Protein AF-A0A7X8TFP3-F1 (afdb_monomer_lite)

Radius of gyration: 14.72 Å; chains: 1; bounding box: 32×16×43 Å

Foldseek 3Di:
DLVVLVVVLVVVLVPDPDPVVNVVSVVVSVVVSQVVQVPPPPHDPVVVVVLVVVCVVPVVSVVVCCVVVVDPDPDDD

Structure (mmCIF, N/CA/C/O backbone):
data_AF-A0A7X8TFP3-F1
#
_entry.id   AF-A0A7X8TFP3-F1
#
loop_
_atom_site.group_PDB
_atom_site.id
_atom_site.type_symbol
_atom_site.label_atom_id
_atom_site.label_alt_id
_atom_site.label_comp_id
_atom_site.label_asym_id
_atom_site.label_entity_id
_atom_site.label_seq_id
_atom_site.pdbx_PDB_ins_code
_atom_site.Cartn_x
_atom_site.Cartn_y
_atom_site.Cartn_z
_atom_site.occupancy
_atom_site.B_iso_or_equiv
_atom_site.auth_seq_id
_atom_site.auth_comp_id
_atom_site.auth_asym_id
_atom_site.auth_atom_id
_atom_site.pdbx_PDB_model_num
ATOM 1 N N . MET A 1 1 ? 5.469 -10.964 -1.791 1.00 60.53 1 MET A N 1
ATOM 2 C CA . MET A 1 1 ? 5.302 -9.930 -2.847 1.00 60.53 1 MET A CA 1
ATOM 3 C C . MET A 1 1 ? 4.268 -8.915 -2.371 1.00 60.53 1 MET A C 1
ATOM 5 O O . MET A 1 1 ? 3.527 -9.237 -1.460 1.00 60.53 1 MET A O 1
ATOM 9 N N . LEU A 1 2 ? 4.205 -7.702 -2.928 1.00 67.56 2 LEU A N 1
ATOM 10 C CA . LEU A 1 2 ? 3.346 -6.584 -2.477 1.00 67.56 2 LEU A CA 1
ATOM 11 C C . LEU A 1 2 ? 1.922 -6.969 -1.999 1.00 67.56 2 LEU A C 1
ATOM 13 O O . LEU A 1 2 ? 1.414 -6.398 -1.033 1.00 67.56 2 LEU A O 1
ATOM 17 N N . ASN A 1 3 ? 1.290 -7.945 -2.658 1.00 72.69 3 ASN A N 1
ATOM 18 C CA . ASN A 1 3 ? -0.027 -8.467 -2.294 1.00 72.69 3 ASN A CA 1
ATOM 19 C C . ASN A 1 3 ? -0.083 -9.073 -0.875 1.00 72.69 3 ASN A C 1
ATOM 21 O O . ASN A 1 3 ? -1.053 -8.846 -0.160 1.00 72.69 3 ASN A O 1
ATOM 25 N N . ASP A 1 4 ? 0.964 -9.774 -0.435 1.00 77.50 4 ASP A N 1
ATOM 26 C CA . ASP A 1 4 ? 1.026 -10.388 0.900 1.00 77.50 4 ASP A CA 1
ATOM 27 C C . ASP A 1 4 ? 1.007 -9.321 2.000 1.00 77.50 4 ASP A C 1
ATOM 29 O O . ASP A 1 4 ? 0.240 -9.418 2.954 1.00 77.50 4 ASP A O 1
ATOM 33 N N . ILE A 1 5 ? 1.776 -8.242 1.810 1.00 80.75 5 ILE A N 1
ATOM 34 C CA . ILE A 1 5 ? 1.824 -7.097 2.732 1.00 80.75 5 ILE A CA 1
ATOM 35 C C . ILE A 1 5 ? 0.438 -6.449 2.827 1.00 80.75 5 ILE A C 1
ATOM 37 O O . ILE A 1 5 ? -0.056 -6.172 3.918 1.00 80.75 5 ILE A O 1
ATOM 41 N N . ARG A 1 6 ? -0.236 -6.241 1.691 1.00 78.81 6 ARG A N 1
ATOM 42 C CA . ARG A 1 6 ? -1.590 -5.665 1.667 1.00 78.81 6 ARG A CA 1
ATOM 43 C C . ARG A 1 6 ? -2.619 -6.529 2.392 1.00 78.81 6 ARG A C 1
ATOM 45 O O . ARG A 1 6 ? -3.449 -5.985 3.124 1.00 78.81 6 ARG A O 1
ATOM 52 N N . GLN A 1 7 ? -2.573 -7.842 2.185 1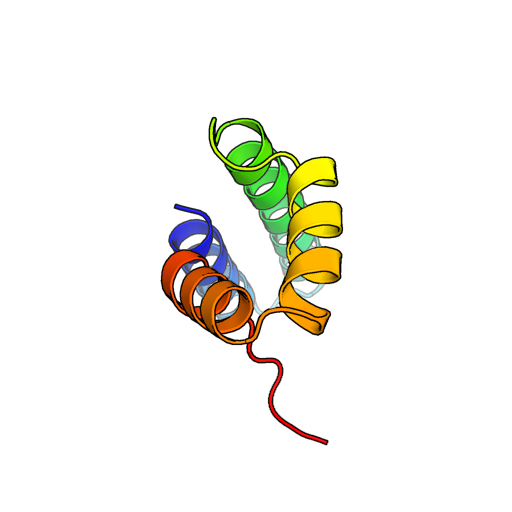.00 82.56 7 GLN A N 1
ATOM 53 C CA . GLN A 1 7 ? -3.474 -8.789 2.843 1.00 82.56 7 GLN A CA 1
ATOM 54 C C . GLN A 1 7 ? -3.231 -8.820 4.355 1.00 82.56 7 GLN A C 1
ATOM 56 O O . GLN A 1 7 ? -4.175 -8.703 5.137 1.00 82.56 7 GLN A O 1
ATOM 61 N N . GLU A 1 8 ? -1.967 -8.882 4.772 1.00 86.69 8 GLU A N 1
ATOM 62 C CA . GLU A 1 8 ? -1.590 -8.922 6.184 1.00 86.69 8 GLU A CA 1
ATOM 63 C C . GLU A 1 8 ? -2.030 -7.656 6.933 1.00 86.69 8 GLU A C 1
ATOM 65 O O . GLU A 1 8 ? -2.656 -7.737 7.993 1.00 86.69 8 GLU A O 1
ATOM 70 N N . TYR A 1 9 ? -1.762 -6.474 6.371 1.00 89.19 9 TYR A N 1
ATOM 71 C CA . TYR A 1 9 ? -2.168 -5.219 6.999 1.00 89.19 9 TYR A CA 1
ATOM 72 C C . TYR A 1 9 ? -3.683 -4.998 6.953 1.00 89.19 9 TYR A C 1
ATOM 74 O O . TYR A 1 9 ? -4.231 -4.504 7.936 1.00 89.19 9 TYR A O 1
ATOM 82 N N . SER A 1 10 ? -4.388 -5.421 5.894 1.00 84.56 10 SER A N 1
ATOM 83 C CA . SER A 1 10 ? -5.861 -5.367 5.868 1.00 84.56 10 SER A CA 1
ATOM 84 C C . SER A 1 10 ? -6.481 -6.200 6.988 1.00 84.56 10 SER A C 1
ATOM 86 O O . SER A 1 10 ? -7.386 -5.723 7.672 1.00 84.56 10 SER A O 1
ATOM 88 N N . ALA A 1 11 ? -5.963 -7.409 7.230 1.00 91.50 11 ALA A N 1
ATOM 89 C CA . ALA A 1 11 ? -6.429 -8.259 8.322 1.00 91.50 11 ALA A CA 1
ATOM 90 C C . ALA A 1 11 ? -6.179 -7.610 9.695 1.00 91.50 11 ALA A C 1
ATOM 92 O O . ALA A 1 11 ? -7.085 -7.552 10.527 1.00 91.50 11 ALA A O 1
ATOM 93 N N . LYS A 1 12 ? -4.979 -7.052 9.917 1.00 88.50 12 LYS A N 1
ATOM 94 C CA . LYS A 1 12 ? -4.634 -6.353 11.168 1.00 88.50 12 LYS A CA 1
ATOM 95 C C . LYS A 1 12 ? -5.504 -5.118 11.401 1.00 88.50 12 LYS A C 1
ATOM 97 O O . LYS A 1 12 ? -5.997 -4.922 12.508 1.00 88.50 12 LYS A O 1
ATOM 102 N N . ILE A 1 13 ? -5.728 -4.305 10.368 1.00 89.75 13 ILE A N 1
ATOM 103 C CA . ILE A 1 13 ? -6.573 -3.103 10.438 1.00 89.75 13 ILE A CA 1
ATOM 104 C C . ILE A 1 13 ? -8.034 -3.483 10.708 1.00 89.75 13 ILE A C 1
ATOM 106 O O . ILE A 1 13 ? -8.682 -2.832 11.524 1.00 89.75 13 ILE A O 1
ATOM 110 N N . GLY A 1 14 ? -8.549 -4.536 10.064 1.00 86.25 14 GLY A N 1
ATOM 111 C CA . GLY A 1 14 ? -9.917 -5.022 10.271 1.00 86.25 14 GLY A CA 1
ATOM 112 C C . GLY A 1 14 ? -10.153 -5.614 11.663 1.00 86.25 14 GLY A C 1
ATOM 113 O O . GLY A 1 14 ? -11.231 -5.438 12.223 1.00 86.25 14 GLY A O 1
ATOM 114 N N . ALA A 1 15 ? -9.141 -6.266 12.240 1.00 92.19 15 ALA A N 1
ATOM 115 C CA . ALA A 1 15 ? -9.195 -6.822 13.593 1.00 92.19 15 ALA A CA 1
ATOM 116 C C . ALA A 1 15 ? -8.964 -5.779 14.703 1.00 92.19 15 ALA A C 1
ATOM 118 O O . ALA A 1 15 ? -9.236 -6.045 15.873 1.00 92.19 15 ALA A O 1
ATOM 119 N N . THR A 1 16 ? -8.446 -4.601 14.357 1.00 92.06 16 THR A N 1
ATOM 120 C CA . THR A 1 16 ? -8.178 -3.522 15.311 1.00 92.06 16 THR A CA 1
ATOM 121 C C . THR A 1 16 ? -9.422 -2.651 15.446 1.00 92.06 16 THR A C 1
ATOM 123 O O . THR A 1 16 ? -9.937 -2.172 14.446 1.00 92.06 16 THR A O 1
ATOM 126 N N . SER A 1 17 ? -9.914 -2.406 16.662 1.00 89.00 17 SER A N 1
ATOM 127 C CA . SER A 1 17 ? -11.048 -1.486 16.889 1.00 89.00 17 SER A CA 1
ATOM 128 C C . SER A 1 17 ? -10.605 -0.048 17.161 1.00 89.00 17 SER A C 1
ATOM 130 O O . SER A 1 17 ? -11.374 0.880 16.934 1.00 89.00 17 SER A O 1
ATOM 132 N N . ASP A 1 18 ? -9.365 0.133 17.619 1.00 93.81 18 ASP A N 1
ATOM 133 C CA . ASP A 1 18 ? -8.788 1.434 17.950 1.00 93.81 18 ASP A CA 1
ATOM 134 C C . ASP A 1 18 ? -8.358 2.202 16.692 1.00 93.81 18 ASP A C 1
ATOM 136 O O . ASP A 1 18 ? -7.611 1.707 15.845 1.00 93.81 18 ASP A O 1
ATOM 140 N N . GLU A 1 19 ? -8.846 3.428 16.560 1.00 87.62 19 GLU A N 1
ATOM 141 C CA . GLU A 1 19 ? -8.671 4.225 15.349 1.00 87.62 19 GLU A CA 1
ATOM 142 C C . GLU A 1 19 ? -7.243 4.774 15.200 1.00 87.62 19 GLU A C 1
ATOM 144 O O . GLU A 1 19 ? -6.711 4.819 14.088 1.00 87.62 19 GLU A O 1
ATOM 149 N N . ALA A 1 20 ? -6.568 5.086 16.311 1.00 91.06 20 ALA A N 1
ATOM 150 C CA . ALA A 1 20 ? -5.168 5.505 16.297 1.00 91.06 20 ALA A CA 1
ATOM 151 C C . ALA A 1 20 ? -4.246 4.336 15.910 1.00 91.06 20 ALA A C 1
ATOM 153 O O . ALA A 1 20 ? -3.321 4.495 15.108 1.00 91.06 20 ALA A O 1
ATOM 154 N N . ALA A 1 21 ? -4.535 3.134 16.409 1.00 90.31 21 ALA A N 1
ATOM 155 C CA . ALA A 1 21 ? -3.828 1.918 16.033 1.00 90.31 21 ALA A CA 1
ATOM 156 C C . ALA A 1 21 ? -4.057 1.556 14.556 1.00 90.31 21 ALA A C 1
ATOM 158 O O . ALA A 1 21 ? -3.102 1.186 13.869 1.00 90.31 21 ALA A O 1
ATOM 159 N N . LYS A 1 22 ? -5.273 1.740 14.019 1.00 89.62 22 LYS A N 1
ATOM 160 C CA . LYS A 1 22 ? -5.533 1.595 12.574 1.00 89.62 22 LYS A CA 1
ATOM 161 C C . LYS A 1 22 ? -4.688 2.553 11.740 1.00 89.62 22 LYS A C 1
ATOM 163 O O . LYS A 1 22 ? -4.091 2.118 10.759 1.00 89.62 22 LYS A O 1
ATOM 168 N N . GLN A 1 23 ? -4.606 3.830 12.120 1.00 88.50 23 GLN A N 1
ATOM 169 C CA . GLN A 1 23 ? -3.787 4.804 11.390 1.00 88.50 23 GLN A CA 1
ATOM 170 C C . GLN A 1 23 ? -2.297 4.451 11.416 1.00 88.50 23 GLN A C 1
ATOM 172 O O . GLN A 1 23 ? -1.608 4.558 10.395 1.00 88.50 23 GLN A O 1
ATOM 177 N N . LYS A 1 24 ? -1.802 3.961 12.557 1.00 91.56 24 LYS A N 1
ATOM 178 C CA . LYS A 1 24 ? -0.427 3.468 12.668 1.00 91.56 24 LYS A CA 1
ATOM 179 C C . LYS A 1 24 ? -0.182 2.285 11.729 1.00 91.56 24 LYS A C 1
ATOM 181 O O . LYS A 1 24 ? 0.776 2.314 10.961 1.00 91.56 24 LYS A O 1
ATOM 186 N N . LEU A 1 25 ? -1.089 1.307 11.714 1.00 89.44 25 LEU A N 1
ATOM 187 C CA . LEU A 1 25 ? -1.013 0.145 10.826 1.00 89.44 25 LEU A CA 1
ATOM 188 C C . LEU A 1 25 ? -1.083 0.535 9.342 1.00 89.44 25 LEU A C 1
ATOM 190 O O . LEU A 1 25 ? -0.353 -0.027 8.536 1.00 89.44 25 LEU A O 1
ATOM 194 N N . GLN A 1 26 ? -1.907 1.516 8.961 1.00 83.38 26 GLN A N 1
ATOM 195 C CA . GLN A 1 26 ? -1.955 2.027 7.582 1.00 83.38 26 GLN A CA 1
ATOM 196 C C . GLN A 1 26 ? -0.639 2.697 7.163 1.00 83.38 26 GLN A C 1
ATOM 198 O O . GLN A 1 26 ? -0.175 2.520 6.031 1.00 83.38 26 GLN A O 1
ATOM 203 N N . THR A 1 27 ? -0.022 3.446 8.077 1.00 88.12 27 THR A N 1
ATOM 204 C CA . THR A 1 27 ? 1.266 4.112 7.837 1.00 88.12 27 THR A CA 1
ATOM 205 C C . THR A 1 27 ? 2.383 3.084 7.663 1.00 88.12 27 THR A C 1
ATOM 207 O O . THR A 1 27 ? 3.150 3.155 6.703 1.00 88.12 27 THR A O 1
ATOM 210 N N . GLU A 1 28 ? 2.435 2.081 8.541 1.00 85.69 28 GLU A N 1
ATOM 211 C CA . GLU A 1 28 ? 3.395 0.975 8.462 1.00 85.69 28 GLU A CA 1
ATOM 212 C C . GLU A 1 28 ? 3.198 0.140 7.189 1.00 85.69 28 GLU A C 1
ATOM 214 O O . GLU A 1 28 ? 4.172 -0.162 6.498 1.00 85.69 28 GLU A O 1
ATOM 219 N N . ALA A 1 29 ? 1.947 -0.151 6.813 1.00 82.81 29 ALA A N 1
ATOM 220 C CA . ALA A 1 29 ? 1.618 -0.832 5.564 1.00 82.81 29 ALA A CA 1
ATOM 221 C C . ALA A 1 29 ? 2.161 -0.075 4.350 1.00 82.81 29 ALA A C 1
ATOM 223 O O . ALA A 1 29 ? 2.739 -0.675 3.448 1.00 82.81 29 ALA A O 1
ATOM 224 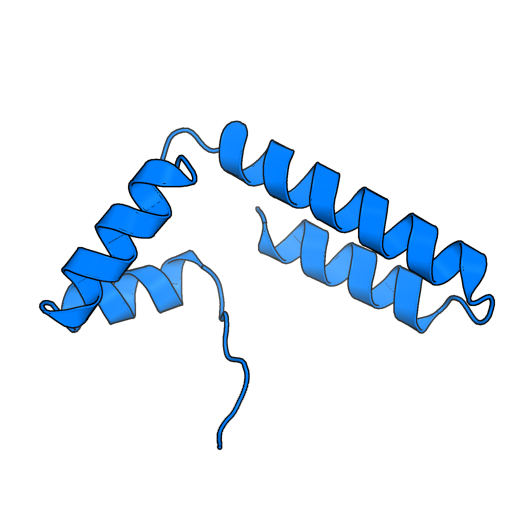N N . SER A 1 30 ? 1.989 1.248 4.333 1.00 76.94 30 SER A N 1
ATOM 225 C CA . SER A 1 30 ? 2.445 2.107 3.238 1.00 76.94 30 SER A CA 1
ATOM 226 C C . SER A 1 30 ? 3.968 2.107 3.124 1.00 76.94 30 SER A C 1
ATOM 228 O O . SER A 1 30 ? 4.494 1.954 2.024 1.00 76.94 30 SER A O 1
ATOM 230 N N . GLN A 1 31 ? 4.686 2.192 4.248 1.00 82.88 31 GLN A N 1
ATOM 231 C CA . GLN A 1 31 ? 6.150 2.109 4.260 1.00 82.88 31 GLN A CA 1
ATOM 232 C C . GLN A 1 31 ? 6.654 0.742 3.785 1.00 82.88 31 GLN A C 1
ATOM 234 O O . GLN A 1 31 ? 7.557 0.677 2.955 1.00 82.88 31 GLN A O 1
ATOM 239 N N . GLN A 1 32 ? 6.041 -0.348 4.255 1.00 79.88 32 GLN A N 1
ATOM 240 C CA . GLN A 1 32 ? 6.392 -1.708 3.835 1.00 79.88 32 GLN A CA 1
ATOM 241 C C . GLN A 1 32 ? 6.085 -1.951 2.354 1.00 79.88 32 GLN A C 1
ATOM 243 O O . GLN A 1 32 ? 6.865 -2.594 1.657 1.00 79.88 32 GLN A O 1
ATOM 248 N N . MET A 1 33 ? 4.983 -1.398 1.842 1.00 73.81 33 MET A N 1
ATOM 249 C CA .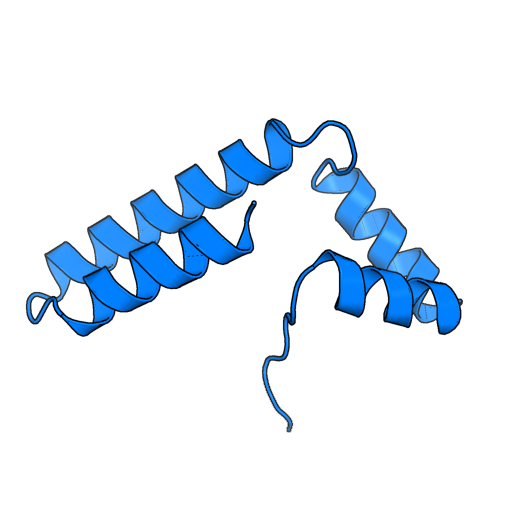 MET A 1 33 ? 4.667 -1.439 0.415 1.00 73.81 33 MET A CA 1
ATOM 250 C C . MET A 1 33 ? 5.719 -0.703 -0.417 1.00 73.81 33 MET A C 1
ATOM 252 O O . MET A 1 33 ? 6.169 -1.253 -1.417 1.00 73.81 33 MET A O 1
ATOM 256 N N . VAL A 1 34 ? 6.141 0.496 -0.002 1.00 76.00 34 VAL A N 1
ATOM 257 C CA . VAL A 1 34 ? 7.205 1.246 -0.690 1.00 76.00 34 VAL A CA 1
ATOM 258 C C . VAL A 1 34 ? 8.510 0.459 -0.671 1.00 76.00 34 VAL A C 1
ATOM 260 O O . VAL A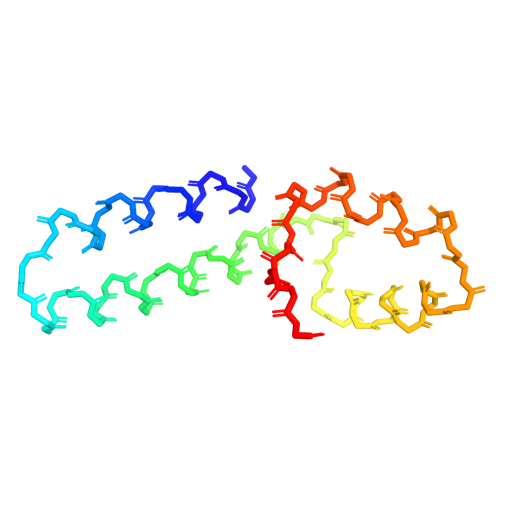 1 34 ? 9.074 0.229 -1.733 1.00 76.00 34 VAL A O 1
ATOM 263 N N . GLN A 1 35 ? 8.929 -0.055 0.487 1.00 72.19 35 GLN A N 1
ATOM 264 C CA . GLN A 1 35 ? 10.140 -0.873 0.591 1.00 72.19 35 GLN A CA 1
ATOM 265 C C . GLN A 1 35 ? 10.069 -2.137 -0.269 1.00 72.19 35 GLN A C 1
ATOM 267 O O . GLN A 1 35 ? 11.058 -2.510 -0.885 1.00 72.19 35 GLN A O 1
ATOM 272 N N . ALA A 1 36 ? 8.910 -2.791 -0.357 1.00 72.81 36 ALA A N 1
ATOM 273 C CA . ALA A 1 36 ? 8.735 -3.968 -1.201 1.00 72.81 36 ALA A CA 1
ATOM 274 C C . ALA A 1 36 ? 8.766 -3.638 -2.700 1.00 72.81 36 ALA A C 1
ATOM 276 O O . ALA A 1 36 ? 9.224 -4.463 -3.490 1.00 72.81 36 ALA A O 1
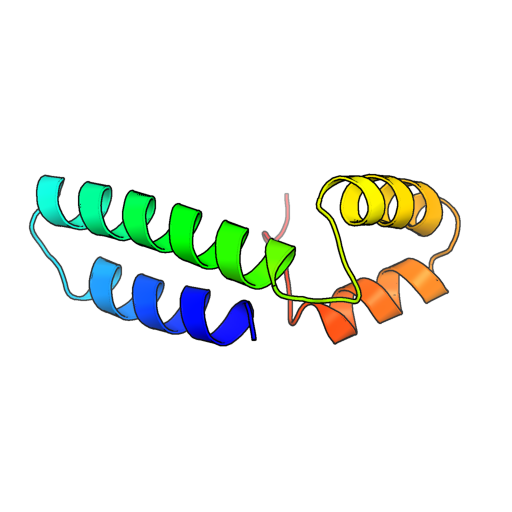ATOM 277 N N . VAL A 1 37 ? 8.290 -2.454 -3.096 1.00 66.62 37 VAL A N 1
ATOM 278 C CA . VAL A 1 37 ? 8.410 -1.940 -4.470 1.00 66.62 37 VAL A CA 1
ATOM 279 C C . VAL A 1 37 ? 9.863 -1.570 -4.771 1.00 66.62 37 VAL A C 1
ATOM 281 O O . VAL A 1 37 ? 10.397 -2.017 -5.775 1.00 66.62 37 VAL A O 1
ATOM 284 N N . GLU A 1 38 ? 10.536 -0.840 -3.882 1.00 61.16 38 GLU A N 1
ATOM 285 C CA . GLU A 1 38 ? 11.947 -0.449 -4.031 1.00 61.16 38 GLU A CA 1
ATOM 286 C C . GLU A 1 38 ? 12.904 -1.647 -4.021 1.00 61.16 38 GLU A C 1
ATOM 288 O O . GLU A 1 38 ? 13.891 -1.661 -4.752 1.00 61.16 38 GLU A O 1
ATOM 293 N N . ALA A 1 39 ? 12.611 -2.669 -3.214 1.00 63.50 39 ALA A N 1
ATOM 294 C CA . ALA A 1 39 ? 13.377 -3.910 -3.158 1.00 63.50 39 ALA A CA 1
ATOM 295 C C . ALA A 1 39 ? 13.038 -4.877 -4.302 1.00 63.50 39 ALA A C 1
ATOM 297 O O . ALA A 1 39 ? 13.729 -5.883 -4.465 1.00 63.50 39 ALA A O 1
ATOM 298 N N . SER A 1 40 ? 11.985 -4.606 -5.081 1.00 56.03 40 SER A N 1
ATOM 299 C CA . SER A 1 40 ? 11.674 -5.384 -6.276 1.00 56.03 40 SER A CA 1
ATOM 300 C C . SER A 1 40 ? 12.535 -4.875 -7.439 1.00 56.03 40 SER A C 1
ATOM 302 O O . SER A 1 40 ? 12.304 -3.768 -7.923 1.00 56.03 40 SER A O 1
ATOM 304 N N . PRO A 1 41 ? 13.499 -5.671 -7.939 1.00 54.50 41 PRO A N 1
ATOM 305 C CA . PRO A 1 41 ? 14.417 -5.246 -9.000 1.00 54.50 41 PRO A CA 1
ATOM 306 C C . PRO A 1 41 ? 13.729 -4.955 -10.347 1.00 54.50 41 PRO A C 1
ATOM 308 O O . PRO A 1 41 ? 14.357 -4.384 -11.230 1.00 54.50 41 PRO A O 1
ATOM 311 N N . ASP A 1 42 ? 12.455 -5.328 -10.502 1.00 53.09 42 ASP A N 1
ATOM 312 C CA . ASP A 1 42 ? 11.680 -5.196 -11.739 1.00 53.09 42 ASP A CA 1
ATOM 313 C C . ASP A 1 42 ? 10.728 -3.978 -11.782 1.00 53.09 42 ASP A C 1
ATOM 315 O O . ASP A 1 42 ? 10.028 -3.810 -12.783 1.00 53.09 42 ASP A O 1
ATOM 319 N N . MET A 1 43 ? 10.608 -3.151 -10.725 1.00 53.31 43 MET A N 1
ATOM 320 C CA . MET A 1 43 ? 9.655 -2.024 -10.769 1.00 53.31 43 MET A CA 1
ATOM 321 C C . MET A 1 43 ? 9.949 -0.892 -9.771 1.00 53.31 43 MET A C 1
ATOM 323 O O . MET A 1 43 ? 9.432 -0.863 -8.658 1.00 53.31 43 MET A O 1
ATOM 327 N N . SER A 1 44 ? 10.696 0.127 -10.199 1.00 59.06 44 SER A N 1
ATOM 328 C CA . SER A 1 44 ? 10.722 1.416 -9.484 1.00 59.06 44 SER A CA 1
ATOM 329 C C . SER A 1 44 ? 9.395 2.177 -9.659 1.00 59.06 44 SER A C 1
ATOM 331 O O . SER A 1 44 ? 8.775 2.095 -10.715 1.00 59.06 44 SER A O 1
ATOM 333 N N . VAL A 1 45 ? 8.976 3.018 -8.698 1.00 57.25 45 VAL A N 1
ATOM 334 C CA . VAL A 1 45 ? 7.757 3.876 -8.804 1.00 57.25 45 VAL A CA 1
ATOM 335 C C . VAL A 1 45 ? 7.732 4.707 -10.102 1.00 57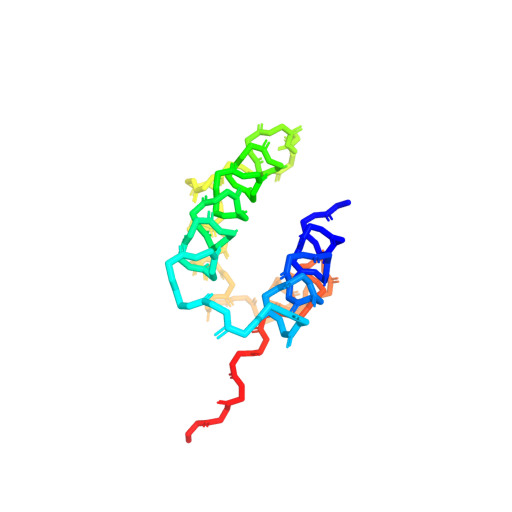.25 45 VAL A C 1
ATOM 337 O O . VAL A 1 45 ? 6.688 4.930 -10.723 1.00 57.25 45 VAL A O 1
ATOM 340 N N . LYS A 1 46 ? 8.913 5.136 -10.553 1.00 54.75 46 LYS A N 1
ATOM 341 C CA . LYS A 1 46 ? 9.102 5.842 -11.822 1.00 54.75 46 LYS A CA 1
ATOM 342 C C . LYS A 1 46 ? 8.819 4.950 -13.035 1.00 54.75 46 LYS A C 1
ATOM 344 O O . LYS A 1 46 ? 8.134 5.380 -13.958 1.00 54.75 46 LYS A O 1
ATOM 349 N N . GLU A 1 47 ? 9.297 3.709 -13.021 1.00 59.50 47 GLU A N 1
ATOM 350 C CA . GLU A 1 47 ? 8.981 2.726 -14.061 1.00 59.50 47 GLU A CA 1
ATOM 351 C C . GLU A 1 47 ? 7.514 2.335 -14.026 1.00 59.50 47 GLU A C 1
ATOM 353 O O . GLU A 1 47 ? 6.893 2.274 -15.075 1.00 59.50 47 GLU A O 1
ATOM 358 N N . TYR A 1 48 ? 6.922 2.185 -12.842 1.00 63.94 48 TYR A N 1
ATOM 359 C CA . TYR A 1 48 ? 5.493 1.938 -12.686 1.00 63.94 48 TYR A CA 1
ATOM 360 C C . TYR A 1 48 ? 4.645 2.999 -13.396 1.00 63.94 48 TYR A C 1
ATOM 362 O O . TYR A 1 48 ? 3.723 2.673 -14.140 1.00 63.94 48 TYR A O 1
ATOM 370 N N . THR A 1 49 ? 5.003 4.273 -13.242 1.00 64.44 49 THR A N 1
ATOM 371 C CA . THR A 1 49 ? 4.283 5.387 -13.877 1.00 64.44 49 THR A CA 1
ATOM 372 C C . THR A 1 49 ? 4.465 5.388 -15.401 1.00 64.44 49 THR A C 1
ATOM 374 O O . THR A 1 49 ? 3.501 5.578 -16.150 1.00 64.44 49 THR A O 1
ATOM 377 N N . SER A 1 50 ? 5.679 5.105 -15.881 1.00 69.06 50 SER A N 1
ATOM 378 C CA . SER A 1 50 ? 5.967 4.956 -17.315 1.00 69.06 50 SER A CA 1
ATOM 379 C C . SER A 1 50 ? 5.239 3.759 -17.932 1.00 69.06 50 SER A C 1
ATOM 381 O O . SER A 1 50 ? 4.680 3.866 -19.021 1.00 69.06 50 SER A O 1
ATOM 383 N N . ILE A 1 51 ? 5.191 2.636 -17.218 1.00 66.62 51 ILE A N 1
ATOM 384 C CA . ILE A 1 51 ? 4.525 1.401 -17.625 1.00 66.62 51 ILE A CA 1
ATOM 385 C C . ILE A 1 51 ? 3.004 1.602 -17.663 1.00 66.62 51 ILE A C 1
ATOM 387 O O . ILE A 1 51 ? 2.372 1.163 -18.618 1.00 66.62 51 ILE A O 1
ATOM 391 N N . LEU A 1 52 ? 2.414 2.330 -16.707 1.00 69.00 52 LEU A N 1
ATOM 392 C CA . LEU A 1 52 ? 0.999 2.716 -16.762 1.00 69.00 52 LEU A CA 1
ATOM 393 C C . LEU A 1 52 ? 0.687 3.615 -17.962 1.00 69.00 52 LEU A C 1
ATOM 395 O O . LEU A 1 52 ? -0.331 3.424 -18.620 1.00 69.00 52 LEU A O 1
ATOM 399 N N . THR A 1 53 ? 1.564 4.571 -18.271 1.00 76.00 53 THR A N 1
ATOM 400 C CA . THR A 1 53 ? 1.402 5.452 -19.441 1.00 76.00 53 THR A CA 1
ATOM 401 C C . THR A 1 53 ? 1.483 4.658 -20.749 1.00 76.00 53 THR A C 1
ATOM 403 O O . THR A 1 53 ? 0.683 4.864 -21.661 1.00 76.00 53 THR A O 1
ATOM 406 N N . ALA A 1 54 ? 2.410 3.701 -20.833 1.00 74.06 54 ALA A N 1
ATOM 407 C CA . ALA A 1 54 ? 2.520 2.799 -21.975 1.00 74.06 54 ALA A CA 1
ATOM 408 C C . ALA A 1 54 ? 1.300 1.866 -22.087 1.00 74.06 54 ALA A C 1
ATOM 410 O O . ALA A 1 54 ? 0.757 1.684 -23.173 1.00 74.06 54 ALA A O 1
ATOM 411 N N . ALA A 1 55 ? 0.808 1.343 -20.964 1.00 74.75 55 ALA A N 1
ATOM 412 C CA . ALA A 1 55 ? -0.351 0.457 -20.904 1.00 74.75 55 ALA A CA 1
ATOM 413 C C . ALA A 1 55 ? -1.668 1.120 -21.330 1.00 74.75 55 ALA A C 1
ATOM 415 O O . ALA A 1 55 ? -2.565 0.428 -21.800 1.00 74.75 55 ALA A O 1
ATOM 416 N N . GLN A 1 56 ? -1.789 2.449 -21.224 1.00 74.12 56 GLN A N 1
ATOM 417 C CA . GLN A 1 56 ? -2.938 3.176 -21.787 1.00 74.12 56 GLN A CA 1
ATOM 418 C C . GLN A 1 56 ? -3.039 3.021 -23.310 1.00 74.12 56 GLN A C 1
ATOM 420 O O . GLN A 1 56 ? -4.136 3.076 -23.858 1.00 74.12 56 GLN A O 1
ATOM 425 N N . ASN A 1 57 ? -1.906 2.814 -23.984 1.00 76.56 57 ASN A N 1
ATOM 426 C CA . ASN A 1 57 ? -1.829 2.647 -25.434 1.00 76.56 57 ASN A CA 1
ATOM 427 C C . ASN A 1 57 ? -1.624 1.180 -25.853 1.00 76.56 57 ASN A C 1
ATOM 429 O O . ASN A 1 57 ? -1.824 0.849 -27.019 1.00 76.56 57 ASN A O 1
ATOM 433 N N . ASP A 1 58 ? -1.254 0.298 -24.917 1.00 73.19 58 ASP A N 1
ATOM 434 C CA . ASP A 1 58 ? -1.054 -1.134 -25.147 1.00 73.19 58 ASP A CA 1
ATOM 435 C C . ASP A 1 58 ? -1.915 -1.982 -24.181 1.00 73.19 58 ASP A C 1
ATOM 437 O O . ASP A 1 58 ? -1.534 -2.226 -23.028 1.00 73.19 58 ASP A O 1
ATOM 441 N N . PRO A 1 59 ? -3.073 -2.487 -24.646 1.00 72.75 59 PRO A N 1
ATOM 442 C CA . PRO A 1 59 ? -3.974 -3.281 -23.818 1.00 72.75 59 PRO A CA 1
ATOM 443 C C . PRO A 1 59 ? -3.399 -4.647 -23.405 1.00 72.75 59 PRO A C 1
ATOM 445 O O . PRO A 1 59 ? -3.805 -5.194 -22.377 1.00 72.75 59 PRO A O 1
ATOM 448 N N . ALA A 1 60 ? -2.438 -5.210 -24.149 1.00 71.25 60 ALA A N 1
ATOM 449 C CA . ALA A 1 60 ? -1.775 -6.454 -23.755 1.00 71.25 60 ALA A CA 1
ATOM 450 C C . ALA A 1 60 ? -0.808 -6.213 -22.588 1.00 71.25 60 ALA A C 1
ATOM 452 O O . ALA A 1 60 ? -0.704 -7.036 -21.671 1.00 71.25 60 ALA A O 1
ATOM 453 N N . LEU A 1 61 ? -0.142 -5.057 -22.594 1.00 65.69 61 LEU A N 1
ATOM 454 C CA . LEU A 1 61 ? 0.679 -4.602 -21.482 1.00 65.69 61 LEU A CA 1
ATOM 455 C C . LEU A 1 61 ? -0.180 -4.311 -20.242 1.00 65.69 61 LEU A C 1
ATOM 457 O O . LEU A 1 61 ? 0.157 -4.786 -19.157 1.00 65.69 61 LEU A O 1
ATOM 461 N N . ALA A 1 62 ? -1.327 -3.642 -20.401 1.00 69.50 62 ALA A N 1
ATOM 462 C CA . ALA A 1 62 ? -2.287 -3.411 -19.315 1.00 69.50 62 ALA A CA 1
ATOM 463 C C . ALA A 1 62 ? -2.721 -4.716 -18.630 1.00 69.50 62 ALA A C 1
ATOM 465 O O . ALA A 1 62 ? -2.724 -4.808 -17.401 1.00 69.50 62 ALA A O 1
ATOM 466 N N . LYS A 1 63 ? -3.012 -5.756 -19.418 1.00 65.94 63 LYS A N 1
ATOM 467 C CA . LYS A 1 63 ? -3.402 -7.069 -18.897 1.00 65.94 63 LYS A CA 1
ATOM 468 C C . LYS A 1 63 ? -2.266 -7.758 -18.134 1.00 65.94 63 LYS A C 1
ATOM 470 O O . LYS A 1 63 ? -2.480 -8.236 -17.025 1.00 65.94 63 LYS A O 1
ATOM 475 N N . LYS A 1 64 ? -1.039 -7.737 -18.666 1.00 61.91 64 LYS A N 1
ATOM 476 C CA . LYS A 1 64 ? 0.143 -8.283 -17.970 1.00 61.91 64 LYS A CA 1
ATOM 477 C C . LYS A 1 64 ? 0.431 -7.571 -16.652 1.00 61.91 64 LYS A C 1
ATOM 479 O O . LYS A 1 64 ? 0.850 -8.210 -15.691 1.00 61.91 64 LYS A O 1
ATOM 484 N N . ILE A 1 65 ? 0.221 -6.257 -16.607 1.00 67.19 65 ILE A N 1
ATOM 485 C CA . ILE A 1 65 ? 0.342 -5.453 -15.389 1.00 67.19 65 ILE A CA 1
ATOM 486 C C . ILE A 1 65 ? -0.729 -5.873 -14.378 1.00 67.19 65 ILE A C 1
ATOM 488 O O . ILE A 1 65 ? -0.405 -6.135 -13.226 1.00 67.19 65 ILE A O 1
ATOM 492 N N . GLN A 1 66 ? -1.987 -6.008 -14.801 1.00 64.81 66 GLN A N 1
ATOM 493 C CA . GLN A 1 66 ? -3.070 -6.491 -13.937 1.00 64.81 66 GLN A CA 1
ATOM 494 C C . GLN A 1 66 ? -2.786 -7.892 -13.368 1.00 64.81 66 GLN A C 1
ATOM 496 O O . GLN A 1 66 ? -3.022 -8.127 -12.182 1.00 64.81 66 GLN A O 1
ATOM 501 N N . GLU A 1 67 ? -2.232 -8.793 -14.185 1.00 61.09 67 GLU A N 1
ATOM 502 C CA . GLU A 1 67 ? -1.858 -10.160 -13.801 1.00 61.09 67 GLU A CA 1
ATOM 503 C C . GLU A 1 67 ? -0.656 -10.192 -12.841 1.00 61.09 67 GLU A C 1
ATOM 505 O O . GLU A 1 67 ? -0.705 -10.875 -11.819 1.00 61.09 67 GLU A O 1
ATOM 510 N N . LYS A 1 68 ? 0.408 -9.421 -13.114 1.00 58.25 68 LYS A N 1
ATOM 511 C CA . LYS A 1 68 ? 1.599 -9.336 -12.244 1.00 58.25 68 LYS A CA 1
ATOM 512 C C . LYS A 1 68 ? 1.331 -8.614 -10.927 1.00 58.25 68 LYS A C 1
ATOM 514 O O . LYS A 1 68 ? 1.955 -8.940 -9.923 1.00 58.25 68 LYS A O 1
ATOM 519 N N . MET A 1 69 ? 0.434 -7.631 -10.925 1.00 63.56 69 MET A N 1
ATOM 520 C CA . MET A 1 69 ? 0.140 -6.825 -9.738 1.00 63.56 69 MET A CA 1
ATOM 521 C C . MET A 1 69 ? -0.935 -7.432 -8.848 1.00 63.56 69 MET A C 1
ATOM 523 O O . MET A 1 69 ? -1.218 -6.848 -7.806 1.00 63.56 69 MET A O 1
ATOM 527 N N . GLY A 1 70 ? -1.516 -8.578 -9.229 1.00 50.16 70 GLY A N 1
ATOM 528 C CA . GLY A 1 70 ? -2.515 -9.261 -8.413 1.00 50.16 70 GLY A CA 1
ATOM 529 C C . GLY A 1 70 ? -3.630 -8.304 -8.001 1.00 50.16 70 GLY A C 1
ATOM 530 O O . GLY A 1 70 ? -3.796 -8.023 -6.822 1.00 50.16 70 GLY A O 1
ATOM 531 N N . ASN A 1 71 ? -4.351 -7.771 -8.990 1.00 49.47 71 ASN A N 1
ATOM 532 C CA . ASN A 1 71 ? -5.534 -6.927 -8.818 1.00 49.47 71 ASN A CA 1
ATOM 533 C C . ASN A 1 71 ? -5.347 -5.638 -7.980 1.00 49.47 71 ASN A C 1
ATOM 535 O O . ASN A 1 71 ? -5.612 -5.607 -6.776 1.00 49.47 71 ASN A O 1
ATOM 539 N N . PRO A 1 72 ? -5.094 -4.497 -8.639 1.00 46.09 72 PRO A N 1
ATOM 540 C CA . PRO A 1 72 ? -5.592 -3.207 -8.210 1.00 46.09 72 PRO A CA 1
ATOM 541 C C . PRO A 1 72 ? -6.895 -2.929 -8.968 1.00 46.09 72 PRO A C 1
ATOM 543 O O . PRO A 1 72 ? -6.926 -2.107 -9.877 1.00 46.09 72 PRO A O 1
ATOM 546 N N . ALA A 1 73 ? -7.973 -3.630 -8.627 1.00 40.75 73 ALA A N 1
ATOM 547 C CA . ALA A 1 73 ? -9.289 -3.058 -8.858 1.00 40.75 73 ALA A CA 1
ATOM 548 C C . ALA A 1 73 ? -9.635 -2.226 -7.618 1.00 40.75 73 ALA A C 1
ATOM 550 O O . ALA A 1 73 ? -9.873 -2.806 -6.559 1.00 40.75 73 ALA A O 1
ATOM 551 N N . PRO A 1 74 ? -9.719 -0.891 -7.699 1.00 39.12 74 PRO A N 1
ATOM 552 C CA . PRO A 1 74 ? -10.929 -0.264 -7.235 1.00 39.12 74 PRO A CA 1
ATOM 553 C C . PRO A 1 74 ? -11.993 -0.542 -8.296 1.00 39.12 74 PRO A C 1
ATOM 555 O O . PRO A 1 74 ? -11.907 -0.115 -9.448 1.00 39.12 74 PRO A O 1
ATOM 558 N N . SER A 1 75 ? -12.963 -1.345 -7.893 1.00 42.84 75 SER A N 1
ATOM 559 C CA . SER A 1 75 ? -14.269 -1.443 -8.513 1.00 42.84 75 SER A CA 1
ATOM 560 C C . SER A 1 75 ? -14.768 -0.062 -8.952 1.00 42.84 75 SER A C 1
ATOM 562 O O . SER A 1 75 ? -14.755 0.875 -8.163 1.00 42.84 75 SER A O 1
ATOM 564 N N . GLN A 1 76 ? -15.191 0.006 -10.211 1.00 37.69 76 GLN A N 1
ATOM 565 C CA . GLN A 1 76 ? -16.424 0.639 -10.684 1.00 37.69 76 GLN A CA 1
ATOM 566 C C . GLN A 1 76 ? -16.814 2.007 -10.092 1.00 37.69 76 GLN A C 1
ATOM 568 O O . GLN A 1 76 ? -17.245 2.107 -8.944 1.00 37.69 76 GLN A O 1
ATOM 573 N N . GLN A 1 77 ? -16.862 3.011 -10.968 1.00 35.25 77 GLN A N 1
ATOM 574 C CA . GLN A 1 77 ? -18.011 3.915 -11.048 1.00 35.25 77 GLN A CA 1
ATOM 575 C C . GLN A 1 77 ? -18.573 3.880 -12.464 1.00 35.25 77 GLN A C 1
ATOM 577 O O . GLN A 1 77 ? -17.754 3.789 -13.407 1.00 35.25 77 GLN A O 1
#

pLDDT: mean 71.3, std 14.95, range [35.25, 93.81]

Sequence (77 aa):
MLNDIRQEYSAKIGATSDEAAKQKLQTEASQQMVQAVEASPDMSVKEYTSILTAAQNDPALAKKIQEKMGNPAPSQQ

Secondary structure (DSSP, 8-state):
-HHHHHHHHHHHHHH---HHHHHHHHHHHHHHHHHHHHT-TT--HHHHHHHHHHHTT-HHHHHHHHHHTT-------